Protein AF-A0A6A4K9B3-F1 (afdb_monomer_lite)

pLDDT: mean 70.45, std 16.16, range [36.94, 91.75]

Radius of gyration: 27.43 Å; chains: 1; bounding box: 63×23×65 Å

Foldseek 3Di:
DDPPVVVVVVVVVLVVLVVVLVVLVVVLCVLCVPDVCCVVDPVSVVVSVVSVVVSVVSVVVSVVVVVVVVVVVVVVVVVVVPPDDDPPCVVVVPDDDPDPVVVVVVVVVPPD

Secondary structure (DSSP, 8-state):
--SHHHHHHHHHHHHHHHHHHHHHHHHHHHHHHS-GGGGT-HHHHHHHHHHHHHHHHHHHHHHHHHHHHHHHHHHHHHHHH--S-PPPGGGG-SS-PPPTHHHHHHHHHT--

Structure (mmCIF, N/CA/C/O backbone):
data_AF-A0A6A4K9B3-F1
#
_entry.id   AF-A0A6A4K9B3-F1
#
loop_
_atom_site.group_PDB
_atom_site.id
_atom_site.type_symbol
_atom_site.label_atom_id
_atom_site.label_alt_id
_atom_site.label_comp_id
_atom_site.label_asym_id
_atom_site.label_entity_id
_atom_site.label_seq_id
_atom_site.pdbx_PDB_ins_code
_atom_site.Cartn_x
_atom_site.Cartn_y
_atom_site.Cartn_z
_atom_site.occupancy
_atom_site.B_iso_or_equiv
_atom_site.auth_seq_id
_atom_site.auth_comp_id
_atom_site.auth_asym_id
_atom_site.auth_atom_id
_atom_site.pdbx_PDB_model_num
ATOM 1 N N . MET A 1 1 ? -3.107 -3.406 33.168 1.00 44.88 1 MET A N 1
ATOM 2 C CA . MET A 1 1 ? -2.633 -4.247 32.037 1.00 44.88 1 MET A CA 1
ATOM 3 C C . MET A 1 1 ? -2.666 -3.431 30.741 1.00 44.88 1 MET A C 1
ATOM 5 O O . MET A 1 1 ? -3.661 -2.751 30.507 1.00 44.88 1 MET A O 1
ATOM 9 N N . PRO A 1 2 ? -1.590 -3.405 29.933 1.00 45.94 2 PRO A N 1
ATOM 10 C CA . PRO A 1 2 ? -1.287 -2.293 29.030 1.00 45.94 2 PRO A CA 1
ATOM 11 C C . PRO A 1 2 ? -2.058 -2.395 27.703 1.00 45.94 2 PRO A C 1
ATOM 13 O O . PRO A 1 2 ? -1.585 -2.982 26.735 1.00 45.94 2 PRO A O 1
ATOM 16 N N . ARG A 1 3 ? -3.258 -1.805 27.632 1.00 51.91 3 ARG A N 1
ATOM 17 C CA . ARG A 1 3 ? -4.003 -1.642 26.363 1.00 51.91 3 ARG A CA 1
ATOM 18 C C . ARG A 1 3 ? -3.529 -0.443 25.527 1.00 51.91 3 ARG A C 1
ATOM 20 O O . ARG A 1 3 ? -3.744 -0.429 24.321 1.00 51.91 3 ARG A O 1
ATOM 27 N N . ILE A 1 4 ? -2.851 0.526 26.144 1.00 53.94 4 ILE A N 1
ATOM 28 C CA . ILE A 1 4 ? -2.449 1.794 25.507 1.00 53.94 4 ILE A CA 1
ATOM 29 C C . ILE A 1 4 ? -1.286 1.589 24.514 1.00 53.94 4 ILE A C 1
ATOM 31 O O . ILE A 1 4 ? -1.300 2.143 23.418 1.00 53.94 4 ILE A O 1
ATOM 35 N N . SER A 1 5 ? -0.328 0.711 24.837 1.00 57.56 5 SER A N 1
ATOM 36 C CA . SER A 1 5 ? 0.874 0.471 24.015 1.00 57.56 5 SER A CA 1
ATOM 37 C C . SER A 1 5 ? 0.568 -0.118 22.626 1.00 57.56 5 SER A C 1
ATOM 39 O O . SER A 1 5 ? 1.167 0.288 21.631 1.00 57.56 5 SER A O 1
ATOM 41 N N . LYS A 1 6 ? -0.423 -1.016 22.520 1.00 62.28 6 LYS A N 1
ATOM 42 C CA . LYS A 1 6 ? -0.771 -1.662 21.240 1.00 62.28 6 LYS A CA 1
ATOM 43 C C . LYS A 1 6 ? -1.417 -0.704 20.237 1.00 62.28 6 LYS A C 1
ATOM 45 O O . LYS A 1 6 ? -1.239 -0.883 19.037 1.00 62.28 6 LYS A O 1
ATOM 50 N N . ARG A 1 7 ? -2.146 0.313 20.714 1.00 65.62 7 ARG A N 1
ATOM 51 C CA . ARG A 1 7 ? -2.859 1.275 19.856 1.00 65.62 7 ARG A CA 1
ATOM 52 C C . ARG A 1 7 ? -1.892 2.245 19.174 1.00 65.62 7 ARG A C 1
ATOM 54 O O . ARG A 1 7 ? -1.981 2.440 17.971 1.00 65.62 7 ARG A O 1
ATOM 61 N N . HIS A 1 8 ? -0.901 2.746 19.912 1.00 70.31 8 HIS A N 1
ATOM 62 C CA . HIS A 1 8 ? 0.147 3.591 19.334 1.00 70.31 8 HIS A CA 1
ATOM 63 C C . HIS A 1 8 ? 1.049 2.829 18.362 1.00 70.31 8 HIS A C 1
ATOM 65 O O . HIS A 1 8 ? 1.363 3.345 17.296 1.00 70.31 8 HIS A O 1
ATOM 71 N N . CYS A 1 9 ? 1.417 1.585 18.682 1.00 74.69 9 CYS A N 1
ATOM 72 C CA . CYS A 1 9 ? 2.198 0.750 17.767 1.00 74.69 9 CYS A CA 1
ATOM 73 C C . CYS A 1 9 ? 1.449 0.501 16.446 1.00 74.69 9 CYS A C 1
ATOM 75 O O . CYS A 1 9 ? 2.035 0.591 15.372 1.00 74.69 9 CYS A O 1
ATOM 77 N N . HIS A 1 10 ? 0.138 0.267 16.525 1.00 73.88 10 HIS A N 1
ATOM 78 C CA . HIS A 1 10 ? -0.735 0.100 15.368 1.00 73.88 10 HIS A CA 1
ATOM 79 C C . HIS A 1 10 ? -0.774 1.347 14.474 1.00 73.88 10 HIS A C 1
ATOM 81 O O . HIS A 1 10 ? -0.618 1.232 13.260 1.00 73.88 10 HIS A O 1
ATOM 87 N N . ASP A 1 11 ? -0.966 2.532 15.055 1.00 77.94 11 ASP A N 1
ATOM 88 C CA . ASP A 1 11 ? -1.046 3.774 14.281 1.00 77.94 11 ASP A CA 1
ATOM 89 C C . ASP A 1 11 ? 0.307 4.133 13.644 1.00 77.94 11 ASP A C 1
ATOM 91 O O . ASP A 1 11 ? 0.347 4.547 12.487 1.00 77.94 11 ASP A O 1
ATOM 95 N N . ILE A 1 12 ? 1.422 3.866 14.335 1.00 82.50 12 ILE A N 1
ATOM 96 C CA . ILE A 1 12 ? 2.774 4.002 13.771 1.00 82.50 12 ILE A CA 1
ATOM 97 C C . ILE A 1 12 ? 2.960 3.067 12.570 1.00 82.50 12 ILE A C 1
ATOM 99 O O . ILE A 1 12 ? 3.456 3.496 11.532 1.00 82.50 12 ILE A O 1
ATOM 103 N N . LEU A 1 13 ? 2.537 1.805 12.675 1.00 81.81 13 LEU A N 1
ATOM 104 C CA . LEU A 1 13 ? 2.675 0.822 11.595 1.00 81.81 13 LEU A CA 1
ATOM 105 C C . LEU A 1 13 ? 1.867 1.241 10.356 1.00 81.81 13 LEU A C 1
ATOM 107 O O . LEU A 1 13 ? 2.350 1.137 9.231 1.00 81.81 13 LEU A O 1
ATOM 111 N N . LEU A 1 14 ? 0.675 1.800 10.567 1.00 82.69 14 LEU A N 1
ATOM 112 C CA . LEU A 1 14 ? -0.186 2.330 9.509 1.00 82.69 14 LEU A CA 1
ATOM 113 C C . LEU A 1 14 ? 0.470 3.526 8.799 1.00 82.69 14 LEU A C 1
ATOM 115 O O . LEU A 1 14 ? 0.525 3.554 7.571 1.00 82.69 14 LEU A O 1
ATOM 119 N N . ILE A 1 15 ? 1.047 4.462 9.561 1.00 85.94 15 ILE A N 1
ATOM 120 C CA . ILE A 1 15 ? 1.817 5.591 9.016 1.00 85.94 15 ILE A CA 1
ATOM 121 C C . ILE A 1 15 ? 3.008 5.083 8.196 1.00 85.94 15 ILE A C 1
ATOM 123 O O . ILE A 1 15 ? 3.229 5.554 7.084 1.00 85.94 15 ILE A O 1
ATOM 127 N N . VAL A 1 16 ? 3.742 4.085 8.694 1.00 87.19 16 VAL A N 1
ATOM 128 C CA . VAL A 1 16 ? 4.883 3.491 7.979 1.00 87.19 16 VAL A CA 1
ATOM 129 C C . VAL A 1 16 ? 4.448 2.868 6.649 1.00 87.19 16 VAL A C 1
ATOM 131 O O . VAL A 1 16 ? 5.121 3.066 5.639 1.00 87.19 16 VAL A O 1
ATOM 134 N N . VAL A 1 17 ? 3.321 2.151 6.600 1.00 86.44 17 VAL A N 1
ATOM 135 C CA . VAL A 1 17 ? 2.795 1.582 5.344 1.00 86.44 17 VAL A CA 1
ATOM 136 C C . VAL A 1 17 ? 2.421 2.686 4.353 1.00 86.44 17 VAL A C 1
ATOM 138 O O . VAL A 1 17 ? 2.793 2.607 3.184 1.00 86.44 17 VAL A O 1
ATOM 141 N N . VAL A 1 18 ? 1.756 3.750 4.811 1.00 87.81 18 VAL A N 1
ATOM 142 C CA . VAL A 1 18 ? 1.391 4.895 3.960 1.00 87.81 18 VAL A CA 1
ATOM 143 C C . VAL A 1 18 ? 2.634 5.597 3.406 1.00 87.81 18 VAL A C 1
ATOM 145 O O . VAL A 1 18 ? 2.700 5.882 2.211 1.00 87.81 18 VAL A O 1
ATOM 148 N N . VAL A 1 19 ? 3.652 5.820 4.241 1.00 91.00 19 VAL A N 1
ATOM 149 C CA . VAL A 1 19 ? 4.927 6.410 3.808 1.00 91.00 19 VAL A CA 1
ATOM 150 C C . VAL A 1 19 ? 5.622 5.517 2.777 1.00 91.00 19 VAL A C 1
ATOM 152 O O . VAL A 1 19 ? 6.098 6.028 1.766 1.00 91.00 19 VAL A O 1
ATOM 155 N N . ASN A 1 20 ? 5.630 4.193 2.963 1.00 88.62 20 ASN A N 1
ATOM 156 C CA . ASN A 1 20 ? 6.200 3.262 1.983 1.00 88.62 20 ASN A CA 1
ATOM 157 C C . ASN A 1 20 ? 5.477 3.316 0.629 1.00 88.62 20 ASN A C 1
ATOM 159 O O . ASN A 1 20 ? 6.132 3.293 -0.412 1.00 88.62 20 ASN A O 1
ATOM 163 N N . ILE A 1 21 ? 4.146 3.437 0.630 1.00 90.44 21 ILE A N 1
ATOM 164 C CA . ILE A 1 21 ? 3.361 3.602 -0.602 1.00 90.44 21 ILE A CA 1
ATOM 165 C C . ILE A 1 21 ? 3.746 4.909 -1.308 1.00 90.44 21 ILE A C 1
ATOM 167 O O . ILE A 1 21 ? 3.995 4.903 -2.513 1.00 90.44 21 ILE A O 1
ATOM 171 N N . LEU A 1 22 ? 3.861 6.018 -0.570 1.00 90.94 22 LEU A N 1
ATOM 172 C CA . LEU A 1 22 ? 4.272 7.311 -1.131 1.00 90.94 22 LEU A CA 1
ATOM 173 C C . LEU A 1 22 ? 5.681 7.257 -1.732 1.00 90.94 22 LEU A C 1
ATOM 175 O O . LEU A 1 22 ? 5.885 7.713 -2.856 1.00 90.94 22 LEU A O 1
ATOM 179 N N . VAL A 1 23 ? 6.644 6.662 -1.024 1.00 91.69 23 VAL A N 1
ATOM 180 C CA . VAL A 1 23 ? 8.013 6.484 -1.530 1.00 91.69 23 VAL A CA 1
ATOM 181 C C . VAL A 1 23 ? 8.015 5.620 -2.791 1.00 91.69 23 VAL A C 1
ATOM 183 O O . VAL A 1 23 ? 8.646 5.988 -3.780 1.00 91.69 23 VAL A O 1
ATOM 186 N N . GLY A 1 24 ? 7.264 4.515 -2.800 1.00 88.69 24 GLY A N 1
ATOM 187 C CA . GLY A 1 24 ? 7.131 3.657 -3.974 1.00 88.69 24 GLY A CA 1
ATOM 188 C C . GLY A 1 24 ? 6.533 4.392 -5.178 1.00 88.69 24 GLY A C 1
ATOM 189 O O . GLY A 1 24 ? 7.043 4.246 -6.286 1.00 88.69 24 GLY A O 1
ATOM 190 N N . LEU A 1 25 ? 5.527 5.248 -4.975 1.00 88.12 25 LEU A N 1
ATOM 191 C CA . LEU A 1 25 ? 4.953 6.084 -6.038 1.00 88.12 25 LEU A CA 1
ATOM 192 C C . LEU A 1 25 ? 5.958 7.102 -6.587 1.00 88.12 25 LEU A C 1
ATOM 194 O O . LEU A 1 25 ? 6.069 7.255 -7.802 1.00 88.12 25 LEU A O 1
ATOM 198 N N . VAL A 1 26 ? 6.729 7.763 -5.719 1.00 89.44 26 VAL A N 1
ATOM 199 C CA . VAL A 1 26 ? 7.786 8.695 -6.145 1.00 89.44 26 VAL A CA 1
ATOM 200 C C . VAL A 1 26 ? 8.874 7.961 -6.929 1.00 89.44 26 VAL A C 1
ATOM 202 O O . VAL A 1 26 ? 9.328 8.455 -7.962 1.00 89.44 26 VAL A O 1
ATOM 205 N N . CYS A 1 27 ? 9.279 6.770 -6.480 1.00 86.62 27 CYS A N 1
ATOM 206 C CA . CYS A 1 27 ? 10.214 5.921 -7.211 1.00 86.62 27 CYS A CA 1
ATOM 207 C C . CYS A 1 27 ? 9.657 5.528 -8.582 1.00 86.62 27 CYS A C 1
ATOM 209 O O . CYS A 1 27 ? 10.364 5.674 -9.576 1.00 86.62 27 CYS A O 1
ATOM 211 N N . LEU A 1 28 ? 8.400 5.084 -8.658 1.00 86.38 28 LEU A N 1
ATOM 212 C CA . LEU A 1 28 ? 7.742 4.731 -9.916 1.00 86.38 28 LEU A CA 1
ATOM 213 C C . LEU A 1 28 ? 7.719 5.926 -10.880 1.00 86.38 28 LEU A C 1
ATOM 215 O O . LEU A 1 28 ? 8.139 5.802 -12.028 1.00 86.38 28 LEU A O 1
ATOM 219 N N . TYR A 1 29 ? 7.325 7.103 -10.386 1.00 85.25 29 TYR A N 1
ATOM 220 C CA . TYR A 1 29 ? 7.322 8.345 -11.155 1.00 85.25 29 TYR A CA 1
ATOM 221 C C . TYR A 1 29 ? 8.721 8.709 -11.663 1.00 85.25 29 TYR A C 1
ATOM 223 O O . TYR A 1 29 ? 8.887 9.051 -12.828 1.00 85.25 29 TYR A O 1
ATOM 231 N N . LYS A 1 30 ? 9.754 8.574 -10.825 1.00 84.44 30 LYS A N 1
ATOM 232 C CA . LYS A 1 30 ? 11.154 8.780 -11.229 1.00 84.44 30 LYS A CA 1
ATOM 233 C C . LYS A 1 30 ? 11.622 7.771 -12.276 1.00 84.44 30 LYS A C 1
ATOM 235 O O . LYS A 1 30 ? 12.404 8.151 -13.136 1.00 84.44 30 LYS A O 1
ATOM 240 N N . TYR A 1 31 ? 11.185 6.515 -12.203 1.00 79.31 31 TYR A N 1
ATOM 241 C CA . TYR A 1 31 ? 11.561 5.481 -13.170 1.00 79.31 31 TYR A CA 1
ATOM 242 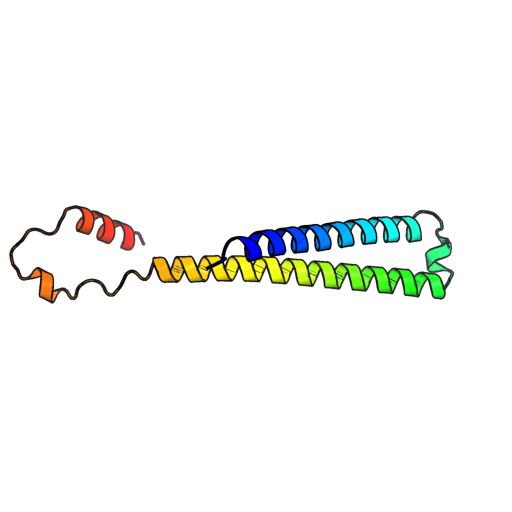C C . TYR A 1 31 ? 10.847 5.633 -14.518 1.00 79.31 31 TYR A C 1
ATOM 244 O O . TYR A 1 31 ? 11.423 5.252 -15.534 1.00 79.31 31 TYR A O 1
ATOM 252 N N . MET A 1 32 ? 9.623 6.169 -14.528 1.00 78.88 32 MET A N 1
ATOM 253 C CA . MET A 1 32 ? 8.820 6.347 -15.743 1.00 78.88 32 MET A CA 1
ATOM 254 C C . MET A 1 32 ? 8.978 7.736 -16.381 1.00 78.88 32 MET A C 1
ATOM 256 O O . MET A 1 32 ? 8.890 7.848 -17.595 1.00 78.88 32 MET A O 1
ATOM 260 N N . GLY A 1 33 ? 9.196 8.788 -15.585 1.00 68.88 33 GLY A N 1
ATOM 261 C CA . GLY A 1 33 ? 9.111 10.184 -16.031 1.00 68.88 33 GLY A CA 1
ATOM 262 C C . GLY A 1 33 ? 10.410 10.815 -16.539 1.00 68.88 33 GLY A C 1
ATOM 263 O O . GLY A 1 33 ? 10.362 11.907 -17.092 1.00 68.88 33 GLY A O 1
ATOM 264 N N . THR A 1 34 ? 11.571 10.184 -16.347 1.00 65.94 34 THR A N 1
ATOM 265 C CA . THR A 1 34 ? 12.864 10.739 -16.801 1.00 65.94 34 THR A CA 1
ATOM 266 C C . THR A 1 34 ? 13.377 10.145 -18.111 1.00 65.94 34 THR A C 1
ATOM 268 O O . THR A 1 34 ? 14.277 10.722 -18.710 1.00 65.94 34 THR A O 1
ATOM 271 N N . ASP A 1 35 ? 12.827 9.019 -18.567 1.00 63.62 35 ASP A N 1
ATOM 272 C CA . ASP A 1 35 ? 13.267 8.335 -19.785 1.00 63.62 35 ASP A CA 1
ATOM 273 C C . ASP A 1 35 ? 12.129 7.452 -20.324 1.00 63.62 35 ASP A C 1
ATOM 275 O O . ASP A 1 35 ? 11.846 6.399 -19.751 1.00 63.62 35 ASP A O 1
ATOM 279 N N . ASP A 1 36 ? 11.548 7.784 -21.483 1.00 68.12 36 ASP A N 1
ATOM 280 C CA . ASP A 1 36 ? 10.583 6.915 -22.199 1.00 68.12 36 ASP A CA 1
ATOM 281 C C . ASP A 1 36 ? 11.176 5.539 -22.579 1.00 68.12 36 ASP A C 1
ATOM 283 O O . ASP A 1 36 ? 10.472 4.576 -22.900 1.00 68.12 36 ASP A O 1
ATOM 287 N N . LYS A 1 37 ? 12.502 5.407 -22.452 1.00 69.81 37 LYS A N 1
ATOM 288 C CA . LYS A 1 37 ? 13.275 4.168 -22.598 1.00 69.81 37 LYS A CA 1
ATOM 289 C C . LYS A 1 37 ? 13.023 3.151 -21.484 1.00 69.81 37 LYS A C 1
ATOM 291 O O . LYS A 1 37 ? 13.503 2.022 -21.595 1.00 69.81 37 LYS A O 1
ATOM 296 N N . TRP A 1 38 ? 12.268 3.484 -20.432 1.00 72.69 38 TRP A N 1
ATOM 297 C CA . TRP A 1 38 ? 11.890 2.508 -19.399 1.00 72.69 38 TRP A CA 1
ATOM 298 C C . TRP A 1 38 ? 11.131 1.310 -19.989 1.00 72.69 38 TRP A C 1
ATOM 300 O O . TRP A 1 38 ? 11.264 0.188 -19.498 1.00 72.69 38 TRP A O 1
ATOM 310 N N . THR A 1 39 ? 10.408 1.530 -21.093 1.00 76.50 39 THR A N 1
ATOM 311 C CA . THR A 1 39 ? 9.793 0.465 -21.887 1.00 76.50 39 THR A CA 1
ATOM 312 C C . THR A 1 39 ? 10.748 -0.183 -22.889 1.00 76.50 39 THR A C 1
ATOM 314 O O . THR A 1 39 ? 10.418 -1.234 -23.405 1.00 76.50 39 THR A O 1
ATOM 317 N N . ALA A 1 40 ? 11.919 0.349 -23.205 1.00 79.25 40 ALA A N 1
ATOM 318 C CA . ALA A 1 40 ? 12.819 -0.299 -24.164 1.00 79.25 40 ALA A CA 1
ATOM 319 C C . ALA A 1 40 ? 13.687 -1.379 -23.493 1.00 79.25 40 ALA A C 1
ATOM 321 O O . ALA A 1 40 ? 13.976 -2.415 -24.087 1.00 79.25 40 ALA A O 1
ATOM 322 N N . GLU A 1 41 ? 14.069 -1.165 -22.231 1.00 81.88 41 GLU A N 1
ATOM 323 C CA . GLU A 1 41 ? 14.947 -2.075 -21.494 1.00 81.88 41 GLU A CA 1
ATOM 324 C C . GLU A 1 41 ? 14.155 -3.122 -20.685 1.00 81.88 41 GLU A C 1
ATOM 326 O O . GLU A 1 41 ? 13.456 -2.763 -19.730 1.00 81.88 41 GLU A O 1
ATOM 331 N N . PRO A 1 42 ? 14.312 -4.434 -20.958 1.00 82.00 42 PRO A N 1
ATOM 332 C CA . PRO A 1 42 ? 13.583 -5.482 -20.236 1.00 82.00 42 PRO A CA 1
ATOM 333 C C . PRO A 1 42 ? 13.880 -5.479 -18.727 1.00 82.00 42 PRO A C 1
ATOM 335 O O . PRO A 1 42 ? 12.971 -5.650 -17.919 1.00 82.00 42 PRO A O 1
ATOM 338 N N . LYS A 1 43 ? 15.124 -5.169 -18.330 1.00 81.62 43 LYS A N 1
ATOM 339 C CA . LYS A 1 43 ? 15.525 -5.058 -16.916 1.00 81.62 43 LYS A CA 1
ATOM 340 C C . LYS A 1 43 ? 14.834 -3.908 -16.175 1.00 81.62 43 LYS A C 1
ATOM 342 O O . LYS A 1 43 ? 14.634 -3.999 -14.966 1.00 81.62 43 LYS A O 1
ATOM 347 N N . ARG A 1 44 ? 14.498 -2.805 -16.857 1.00 80.06 44 ARG A N 1
ATOM 348 C CA . ARG A 1 44 ? 13.754 -1.691 -16.243 1.00 80.06 44 ARG A CA 1
ATOM 349 C C . ARG A 1 44 ? 12.269 -2.016 -16.147 1.00 80.06 44 ARG A C 1
ATOM 351 O O . ARG A 1 44 ? 11.685 -1.768 -15.097 1.00 80.06 44 ARG A O 1
ATOM 358 N N . ARG A 1 45 ? 11.689 -2.637 -17.182 1.00 83.25 45 ARG A N 1
ATOM 359 C CA . ARG A 1 45 ? 10.294 -3.111 -17.162 1.00 83.25 45 ARG A CA 1
ATOM 36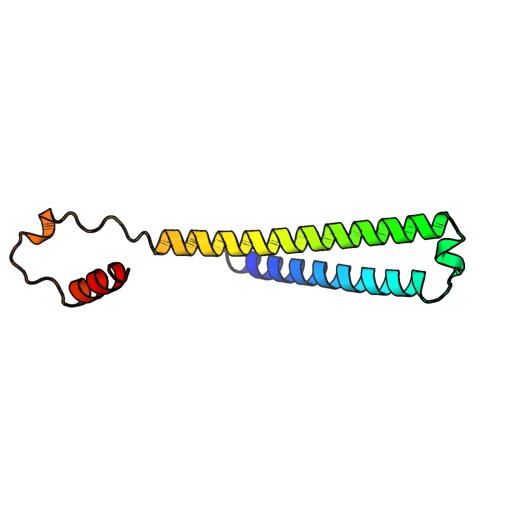0 C C . ARG A 1 45 ? 10.018 -4.033 -15.981 1.00 83.25 45 ARG A C 1
ATOM 362 O O . ARG A 1 45 ? 9.042 -3.824 -15.273 1.00 83.25 45 ARG A O 1
ATOM 369 N N . GLU A 1 46 ? 10.892 -5.008 -15.742 1.00 86.81 46 GLU A N 1
ATOM 370 C CA . GLU A 1 46 ? 10.752 -5.943 -14.622 1.00 86.81 46 GLU A CA 1
ATOM 371 C C . GLU A 1 46 ? 10.756 -5.219 -13.269 1.00 86.81 46 GLU A C 1
ATOM 373 O O . GLU A 1 46 ? 9.903 -5.478 -12.425 1.00 86.81 46 GLU A O 1
ATOM 378 N N . LYS A 1 47 ? 11.650 -4.238 -13.084 1.00 85.25 47 LYS A N 1
ATOM 379 C CA . LYS A 1 47 ? 11.703 -3.423 -11.860 1.00 85.25 47 LYS A CA 1
ATOM 380 C C . LYS A 1 47 ? 10.443 -2.587 -11.660 1.00 85.25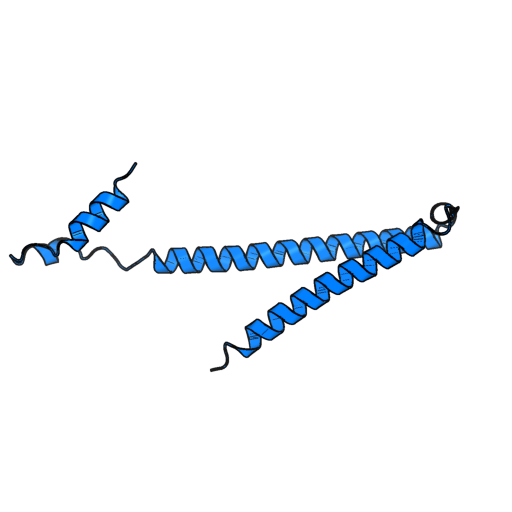 47 LYS A C 1
ATOM 382 O O . LYS A 1 47 ? 9.931 -2.541 -10.547 1.00 85.25 47 LYS A O 1
ATOM 387 N N . VAL A 1 48 ? 9.943 -1.942 -12.715 1.00 86.94 48 VAL A N 1
ATOM 388 C CA . VAL A 1 48 ? 8.702 -1.149 -12.663 1.00 86.94 48 VAL A CA 1
ATOM 389 C C . VAL A 1 48 ? 7.508 -2.049 -12.348 1.00 86.94 48 VAL A C 1
ATOM 391 O O . VAL A 1 48 ? 6.694 -1.702 -11.497 1.00 86.94 48 VAL A O 1
ATOM 394 N N . LEU A 1 49 ? 7.436 -3.230 -12.969 1.00 88.19 49 LEU A N 1
ATOM 395 C CA . LEU A 1 49 ? 6.386 -4.212 -12.714 1.00 88.19 49 LEU A CA 1
ATOM 396 C C . LEU A 1 49 ? 6.437 -4.725 -11.269 1.00 88.19 49 LEU A C 1
ATOM 398 O O . LEU A 1 49 ? 5.412 -4.749 -10.595 1.00 88.19 49 LEU A O 1
ATOM 402 N N . ALA A 1 50 ? 7.624 -5.069 -10.764 1.00 87.75 50 ALA A N 1
ATOM 403 C CA . ALA A 1 50 ? 7.811 -5.487 -9.378 1.00 87.75 50 ALA A CA 1
ATOM 404 C C . ALA A 1 50 ? 7.385 -4.387 -8.392 1.00 87.75 50 ALA A C 1
ATOM 406 O O . ALA A 1 50 ? 6.697 -4.670 -7.411 1.00 87.75 50 ALA A O 1
ATOM 407 N N . LEU A 1 51 ? 7.730 -3.125 -8.678 1.00 88.38 51 LEU A N 1
ATOM 408 C CA . LEU A 1 51 ? 7.308 -1.980 -7.871 1.00 88.38 51 LEU A CA 1
ATOM 409 C C . LEU A 1 51 ? 5.784 -1.799 -7.887 1.00 88.38 51 LEU A C 1
ATOM 411 O O . LEU A 1 51 ? 5.182 -1.559 -6.843 1.00 88.38 51 LEU A O 1
ATOM 415 N N . ALA A 1 52 ? 5.155 -1.937 -9.056 1.00 88.19 52 ALA A N 1
ATOM 416 C CA . ALA A 1 52 ? 3.709 -1.823 -9.209 1.00 88.19 52 ALA A CA 1
ATOM 417 C C . ALA A 1 52 ? 2.965 -2.933 -8.449 1.00 88.19 52 ALA A C 1
ATOM 419 O O . ALA A 1 52 ? 2.004 -2.651 -7.734 1.00 88.19 52 ALA A O 1
ATOM 420 N N . VAL A 1 53 ? 3.440 -4.180 -8.539 1.00 91.75 53 VAL A N 1
ATOM 421 C CA . VAL A 1 53 ? 2.887 -5.312 -7.779 1.00 91.75 53 VAL A CA 1
ATOM 422 C C . VAL A 1 53 ? 3.052 -5.088 -6.277 1.00 91.75 53 VAL A C 1
ATOM 424 O O . VAL A 1 53 ? 2.105 -5.289 -5.519 1.00 91.75 53 VAL A O 1
ATOM 427 N N . PHE A 1 54 ? 4.221 -4.620 -5.836 1.00 89.69 54 PHE A N 1
ATOM 428 C CA . PHE A 1 54 ? 4.458 -4.302 -4.430 1.00 89.69 54 PHE A CA 1
ATOM 429 C C . PHE A 1 54 ? 3.504 -3.214 -3.914 1.00 89.69 54 PHE A C 1
ATOM 431 O O . PHE A 1 54 ? 2.921 -3.364 -2.837 1.00 89.69 54 PHE A O 1
ATOM 438 N N . LEU A 1 55 ? 3.299 -2.144 -4.690 1.00 90.44 55 LEU A N 1
ATOM 439 C CA . LEU A 1 55 ? 2.354 -1.076 -4.355 1.00 90.44 55 LEU A CA 1
ATOM 440 C C . LEU A 1 55 ? 0.919 -1.599 -4.264 1.00 90.44 55 LEU A C 1
ATOM 442 O O . LEU A 1 55 ? 0.221 -1.272 -3.308 1.00 90.44 55 LEU A O 1
ATOM 446 N N . PHE A 1 56 ? 0.506 -2.445 -5.209 1.00 90.88 56 PHE A N 1
ATOM 447 C CA . PHE A 1 56 ? -0.822 -3.053 -5.218 1.00 90.88 56 PHE A CA 1
ATOM 448 C C . PHE A 1 56 ? -1.060 -3.963 -4.005 1.00 90.88 56 PHE A C 1
ATOM 450 O O . PHE A 1 56 ? -2.080 -3.863 -3.329 1.00 90.88 56 PHE A O 1
ATOM 457 N N . LEU A 1 57 ? -0.101 -4.827 -3.668 1.00 91.19 57 LEU A N 1
ATOM 458 C CA . LEU A 1 57 ? -0.219 -5.681 -2.484 1.00 91.19 57 LEU A CA 1
ATOM 459 C C . LEU A 1 57 ? -0.240 -4.855 -1.191 1.00 91.19 57 LEU A C 1
ATOM 461 O O . LEU A 1 57 ? -1.010 -5.161 -0.280 1.00 91.19 57 LEU A O 1
ATOM 465 N N . SER A 1 58 ? 0.558 -3.786 -1.123 1.00 88.56 58 SER A N 1
ATOM 466 C CA . SER A 1 58 ? 0.587 -2.874 0.026 1.00 88.56 58 SER A CA 1
ATOM 467 C C . SER A 1 58 ? -0.750 -2.156 0.222 1.00 88.56 58 SER A C 1
ATOM 469 O O . SER A 1 58 ? -1.232 -2.055 1.351 1.00 88.56 58 SER A O 1
ATOM 471 N N . THR A 1 59 ? -1.388 -1.695 -0.858 1.00 89.69 59 THR A N 1
ATOM 472 C CA . THR A 1 59 ? -2.713 -1.063 -0.784 1.00 89.69 59 THR A CA 1
ATOM 473 C C . THR A 1 59 ? -3.804 -2.070 -0.436 1.00 89.69 59 THR A C 1
ATOM 475 O O . THR A 1 59 ? -4.620 -1.780 0.437 1.00 89.69 59 THR A O 1
ATOM 478 N N . CYS A 1 60 ? -3.794 -3.275 -1.015 1.00 88.19 60 CYS A N 1
ATOM 479 C CA . CYS A 1 60 ? -4.724 -4.342 -0.630 1.00 88.19 60 CYS A CA 1
ATOM 480 C C . CYS A 1 60 ? -4.600 -4.705 0.856 1.00 88.19 60 CYS A C 1
ATOM 482 O O . CYS A 1 60 ? -5.615 -4.826 1.544 1.00 88.19 60 CYS A O 1
ATOM 484 N N . ALA A 1 61 ? -3.374 -4.832 1.371 1.00 86.12 61 ALA A N 1
ATOM 485 C CA . ALA A 1 61 ? -3.126 -5.102 2.784 1.00 86.12 61 ALA A CA 1
ATOM 486 C C . ALA A 1 61 ? -3.659 -3.974 3.681 1.00 86.12 61 ALA A C 1
ATOM 488 O O . ALA A 1 61 ? -4.297 -4.247 4.699 1.00 86.12 61 ALA A O 1
ATOM 489 N N . LEU A 1 62 ? -3.456 -2.714 3.283 1.00 86.62 62 LEU A N 1
ATOM 490 C CA . LEU A 1 62 ? -3.980 -1.551 3.996 1.00 86.62 62 LEU A CA 1
ATOM 491 C C . LEU A 1 62 ? -5.517 -1.533 4.009 1.00 86.62 62 LEU A C 1
ATOM 493 O O . LEU A 1 62 ? -6.120 -1.352 5.067 1.00 86.62 62 LEU A O 1
ATOM 497 N N . CYS A 1 63 ? -6.157 -1.767 2.862 1.00 86.50 63 CYS A N 1
ATOM 498 C CA . CYS A 1 63 ? -7.614 -1.840 2.752 1.00 86.50 63 CYS A CA 1
ATOM 499 C C . CYS A 1 63 ? -8.189 -2.961 3.621 1.00 86.50 63 CYS A C 1
ATOM 501 O O . CYS A 1 63 ? -9.100 -2.717 4.412 1.00 86.50 63 CYS A O 1
ATOM 503 N N . TRP A 1 64 ? -7.617 -4.166 3.539 1.00 86.81 64 TRP A N 1
ATOM 504 C CA . TRP A 1 64 ? -8.015 -5.297 4.378 1.00 86.81 64 TRP A CA 1
ATOM 505 C C . TRP A 1 64 ? -7.917 -4.958 5.867 1.00 86.81 64 TRP A C 1
ATOM 507 O O . TRP A 1 64 ? -8.800 -5.280 6.663 1.00 86.81 64 TRP A O 1
ATOM 517 N N . PHE A 1 65 ? -6.840 -4.278 6.252 1.00 82.31 65 PHE A N 1
ATOM 518 C CA . PHE A 1 65 ? -6.601 -3.882 7.629 1.00 82.31 65 PHE A CA 1
ATOM 519 C C . PHE A 1 65 ? -7.638 -2.876 8.145 1.00 82.31 65 PHE A C 1
ATOM 521 O O . PHE A 1 65 ? -8.153 -3.040 9.254 1.00 82.31 65 PHE A O 1
ATOM 528 N N . ILE A 1 66 ? -7.993 -1.877 7.332 1.00 83.00 66 ILE A N 1
ATOM 529 C CA . ILE A 1 66 ? -9.040 -0.901 7.659 1.00 83.00 66 ILE A CA 1
ATOM 530 C C . ILE A 1 66 ? -10.399 -1.599 7.782 1.00 83.00 66 ILE A C 1
ATOM 532 O O . ILE A 1 66 ? -11.063 -1.433 8.806 1.00 83.00 66 ILE A O 1
ATOM 536 N N . MET A 1 67 ? -10.770 -2.438 6.808 1.00 81.75 67 MET A N 1
ATOM 537 C CA . MET A 1 67 ? -12.034 -3.186 6.836 1.00 81.75 67 MET A CA 1
ATOM 538 C C . MET A 1 67 ? -12.148 -4.060 8.088 1.00 81.75 67 MET A C 1
ATOM 540 O O . MET A 1 67 ? -13.185 -4.080 8.747 1.00 81.75 67 MET A O 1
ATOM 544 N N . ARG A 1 68 ? -11.062 -4.735 8.484 1.00 79.88 68 ARG A N 1
ATOM 545 C CA . ARG A 1 68 ? -11.047 -5.571 9.691 1.00 79.88 68 ARG A CA 1
ATOM 546 C C . ARG A 1 68 ? -11.226 -4.752 10.972 1.00 79.88 68 ARG A C 1
ATOM 548 O O . ARG A 1 68 ? -11.908 -5.203 11.892 1.00 79.88 68 ARG A O 1
ATOM 555 N N . LYS A 1 69 ? -10.629 -3.558 11.047 1.00 72.56 69 LYS A N 1
ATOM 556 C CA . LYS A 1 69 ? -10.796 -2.639 12.186 1.00 72.56 69 LYS A CA 1
ATOM 557 C C . LYS A 1 69 ? -12.236 -2.139 12.282 1.00 72.56 69 LYS A C 1
ATOM 559 O O . LYS A 1 69 ? -12.778 -2.045 13.382 1.00 72.56 69 LYS A O 1
ATOM 564 N N . GLU A 1 70 ? -12.854 -1.851 11.142 1.00 73.12 70 GLU A N 1
ATOM 565 C CA . GLU A 1 70 ? -14.255 -1.455 11.081 1.00 73.12 70 GLU A CA 1
ATOM 566 C C . GLU A 1 70 ? -15.164 -2.600 11.535 1.00 73.12 70 GLU A C 1
ATOM 568 O O . GLU A 1 70 ? -15.974 -2.416 12.438 1.00 73.12 70 GLU A O 1
ATOM 573 N N . GLN A 1 71 ? -14.955 -3.814 11.019 1.00 72.94 71 GLN A N 1
ATOM 574 C CA . GLN A 1 71 ? -15.723 -4.997 11.408 1.00 72.94 71 GLN A CA 1
ATOM 575 C C . GLN A 1 71 ? -15.641 -5.280 12.918 1.00 72.94 71 GLN A C 1
ATOM 577 O O . GLN A 1 71 ? -16.659 -5.563 13.544 1.00 72.94 71 GLN A O 1
ATOM 582 N N . GLN A 1 72 ? -14.464 -5.127 13.536 1.00 71.56 72 GLN A N 1
ATOM 583 C CA . GLN A 1 72 ? -14.316 -5.251 14.993 1.00 71.56 72 GLN A CA 1
ATOM 584 C C . GLN A 1 72 ? -15.107 -4.189 15.768 1.00 71.56 72 GLN A C 1
ATOM 586 O O . GLN A 1 72 ? -15.653 -4.485 16.832 1.00 71.56 72 GLN A O 1
ATOM 591 N N . LYS A 1 73 ? -15.178 -2.957 15.250 1.00 71.06 73 LYS A N 1
ATOM 592 C CA . LYS A 1 73 ? -15.989 -1.888 15.842 1.00 71.06 73 LYS A CA 1
ATOM 593 C C . LYS A 1 73 ? -17.479 -2.228 15.744 1.00 71.06 73 LYS A C 1
ATOM 595 O O . LYS A 1 73 ? -18.160 -2.195 16.764 1.00 71.06 73 LYS A O 1
ATOM 600 N N . TRP A 1 74 ? -17.945 -2.651 14.569 1.00 66.81 74 TRP A N 1
ATOM 601 C CA . TRP A 1 74 ? -19.330 -3.078 14.340 1.00 66.81 74 TRP A CA 1
ATOM 602 C C . TRP A 1 74 ? -19.731 -4.276 15.214 1.00 66.81 74 TRP A C 1
ATOM 604 O O . TRP A 1 74 ? -20.822 -4.290 15.777 1.00 66.81 74 TRP A O 1
ATOM 614 N N . GLU A 1 75 ? -18.863 -5.277 15.376 1.00 67.44 75 GLU A N 1
ATOM 615 C CA . GLU A 1 75 ? -19.123 -6.419 16.264 1.00 67.44 75 GLU A CA 1
ATOM 616 C C . GLU A 1 75 ? -19.175 -6.010 17.740 1.00 67.44 75 GLU A C 1
ATOM 618 O O . GLU A 1 75 ? -20.016 -6.513 18.486 1.00 67.44 75 GLU A O 1
ATOM 623 N N . SER A 1 76 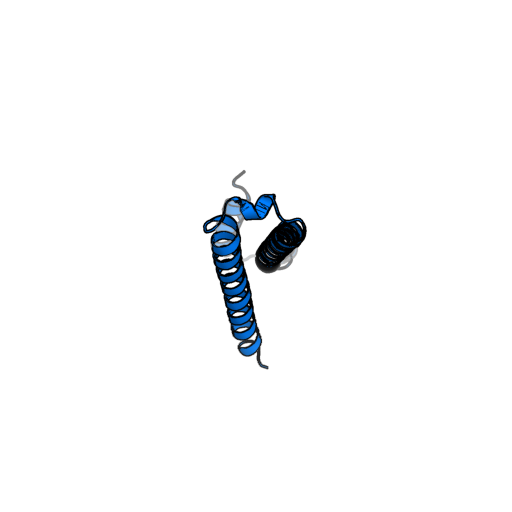? -18.305 -5.091 18.168 1.00 63.56 76 SER A N 1
ATOM 624 C CA . SER A 1 76 ? -18.334 -4.550 19.529 1.00 63.56 76 SER A CA 1
ATOM 625 C C . SER A 1 76 ? -19.617 -3.761 19.790 1.00 63.56 76 SER A C 1
ATOM 627 O O . SER A 1 76 ? -20.230 -3.940 20.837 1.00 63.56 76 SER A O 1
ATOM 629 N N . GLU A 1 77 ? -20.041 -2.919 18.846 1.00 62.81 77 GLU A N 1
ATOM 630 C CA . GLU A 1 77 ? -21.285 -2.148 18.949 1.00 62.81 77 GLU A CA 1
ATOM 631 C C . GLU A 1 77 ? -22.513 -3.067 18.943 1.00 62.81 77 GLU A C 1
ATOM 633 O O . GLU A 1 77 ? -23.394 -2.901 19.782 1.00 62.81 77 GLU A O 1
ATOM 638 N N . ARG A 1 78 ? -22.537 -4.114 18.103 1.00 59.91 78 ARG A N 1
ATOM 639 C CA . ARG A 1 78 ? -23.592 -5.143 18.147 1.00 59.91 78 ARG A CA 1
ATOM 640 C C . ARG A 1 78 ? -23.641 -5.869 19.487 1.00 59.91 78 ARG A C 1
ATOM 642 O O . ARG A 1 78 ? -24.730 -6.079 20.002 1.00 59.91 78 ARG A O 1
ATOM 649 N N . ARG A 1 79 ? -22.498 -6.233 20.080 1.00 58.78 79 ARG A N 1
ATOM 650 C CA . ARG A 1 79 ? -22.475 -6.860 21.416 1.00 58.78 79 ARG A CA 1
ATOM 651 C C . ARG A 1 79 ? -22.967 -5.921 22.515 1.00 58.78 79 ARG A C 1
ATOM 653 O O . ARG A 1 79 ? -23.576 -6.402 23.457 1.00 58.78 79 ARG A O 1
ATOM 660 N N . CYS A 1 80 ? -22.733 -4.615 22.395 1.00 56.03 80 CYS A N 1
ATOM 661 C CA . CYS A 1 80 ? -23.272 -3.623 23.329 1.00 56.03 80 CYS A CA 1
ATOM 662 C C . CYS A 1 80 ? -24.769 -3.346 23.120 1.00 56.03 80 CYS A C 1
ATOM 664 O O . CYS A 1 80 ? -25.436 -2.968 24.073 1.00 56.03 80 CYS A O 1
ATOM 666 N N . LEU A 1 81 ? -25.295 -3.529 21.904 1.00 55.66 81 LEU A N 1
ATOM 667 C CA . LEU A 1 81 ? -26.732 -3.445 21.610 1.00 55.66 81 LEU A CA 1
ATOM 668 C C . LEU A 1 81 ? -27.497 -4.708 22.027 1.00 55.66 81 LEU A C 1
ATOM 670 O O . LEU A 1 81 ? -28.698 -4.639 22.270 1.00 55.66 81 LEU A O 1
ATOM 674 N N . ILE A 1 82 ? -26.808 -5.843 22.172 1.00 53.75 82 ILE A N 1
ATOM 675 C CA . ILE A 1 82 ? -27.316 -7.016 22.893 1.00 53.75 82 ILE A CA 1
ATOM 676 C C . ILE A 1 82 ? -27.150 -6.730 24.393 1.00 53.75 82 ILE A C 1
ATOM 678 O O . ILE A 1 82 ? -26.365 -7.364 25.090 1.00 53.75 82 ILE A O 1
ATOM 682 N N . ILE A 1 83 ? -27.858 -5.716 24.892 1.00 52.09 83 ILE A N 1
ATOM 683 C CA . ILE A 1 83 ? -28.186 -5.685 26.313 1.00 52.09 83 ILE A CA 1
ATOM 684 C C . ILE A 1 83 ? -29.097 -6.882 26.540 1.00 52.09 83 ILE A C 1
ATOM 686 O O . ILE A 1 83 ? -30.086 -7.075 25.829 1.00 52.09 83 ILE A O 1
ATOM 690 N N . ASP A 1 84 ? -28.636 -7.706 27.475 1.00 50.19 84 ASP A N 1
ATOM 691 C CA . ASP A 1 84 ? -29.222 -8.926 27.985 1.00 50.19 84 ASP A CA 1
ATOM 692 C C . ASP A 1 84 ? -30.737 -8.955 27.860 1.00 50.19 84 ASP A C 1
ATOM 694 O O . ASP A 1 84 ? -31.417 -8.028 28.296 1.00 50.19 84 ASP A O 1
ATOM 698 N N . ARG A 1 85 ? -31.217 -10.054 27.261 1.00 47.47 85 ARG A N 1
ATOM 699 C CA . ARG A 1 85 ? -32.522 -10.683 27.484 1.00 47.47 85 ARG A CA 1
ATOM 700 C C . ARG A 1 85 ? -33.524 -9.709 28.120 1.00 47.47 85 ARG A C 1
ATOM 702 O O . ARG A 1 85 ? -33.416 -9.512 29.333 1.00 47.47 85 ARG A O 1
ATOM 709 N N . PRO A 1 86 ? -34.487 -9.134 27.364 1.00 48.62 86 PRO A N 1
ATOM 710 C CA . PRO A 1 86 ? -35.507 -8.291 27.981 1.00 48.62 86 PRO A CA 1
ATOM 711 C C . PRO A 1 86 ? -36.029 -9.047 29.205 1.00 48.62 86 PRO A C 1
ATOM 713 O O . PRO A 1 86 ? -36.286 -10.253 29.060 1.00 48.62 86 PRO A O 1
ATOM 716 N N . PRO A 1 87 ? -36.054 -8.423 30.403 1.00 50.34 87 PRO A N 1
ATOM 717 C CA . PRO A 1 87 ? -36.472 -9.111 31.613 1.00 50.34 87 PRO A CA 1
ATOM 718 C C . PRO A 1 87 ? -37.768 -9.829 31.269 1.00 50.34 87 PRO A C 1
ATOM 720 O O . PRO A 1 87 ? -38.685 -9.220 30.711 1.00 50.34 87 PRO A O 1
ATOM 723 N N . SER A 1 88 ? -37.770 -11.152 31.447 1.00 48.53 88 SER A N 1
ATOM 724 C CA . SER A 1 88 ? -38.931 -11.976 31.143 1.00 48.53 88 SER A CA 1
ATOM 725 C C . SER A 1 88 ? -40.131 -11.303 31.787 1.00 48.53 88 SER A C 1
ATOM 727 O O . SER A 1 88 ? -40.084 -10.994 32.975 1.00 48.53 88 SER A O 1
ATOM 729 N N . TYR A 1 89 ? -41.170 -11.054 30.991 1.00 46.75 89 TYR A N 1
ATOM 730 C CA . TYR A 1 89 ? -42.384 -10.312 31.350 1.00 46.75 89 TYR A CA 1
ATOM 731 C C . TYR A 1 89 ? -43.023 -10.773 32.681 1.00 46.75 89 TYR A C 1
ATOM 733 O O . TYR A 1 89 ? -43.796 -10.048 33.299 1.00 46.75 89 TYR A O 1
ATOM 741 N N . GLU A 1 90 ? -42.647 -11.958 33.165 1.00 46.12 90 GLU A N 1
ATOM 742 C CA . GLU A 1 90 ? -42.980 -12.506 34.479 1.00 46.12 90 GLU A CA 1
ATOM 743 C C . GLU A 1 90 ? -42.474 -11.676 35.676 1.00 46.12 90 GLU A C 1
ATOM 745 O O . GLU A 1 90 ? -43.077 -11.747 36.741 1.00 46.12 90 GLU A O 1
ATOM 750 N N . SER A 1 91 ? -41.445 -10.827 35.533 1.00 46.88 91 SER A N 1
ATOM 751 C CA . SER A 1 91 ? -41.021 -9.908 36.608 1.00 46.88 91 SER A CA 1
ATOM 752 C C . SER A 1 91 ? -41.813 -8.594 36.657 1.00 46.88 9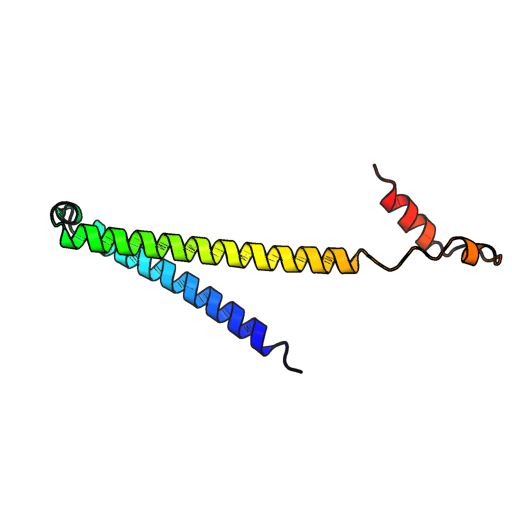1 SER A C 1
ATOM 754 O O . SER A 1 91 ? -41.666 -7.832 37.608 1.00 46.88 91 SER A O 1
ATOM 756 N N . CYS A 1 92 ? -42.662 -8.317 35.660 1.00 43.47 92 CYS A N 1
ATOM 757 C CA . CYS A 1 92 ? -43.499 -7.111 35.597 1.00 43.47 92 CYS A CA 1
ATOM 758 C C . CYS A 1 92 ? -44.908 -7.317 36.182 1.00 43.47 92 CYS A C 1
ATOM 760 O O . CYS A 1 92 ? -45.726 -6.402 36.146 1.00 43.47 92 CYS A O 1
ATOM 762 N N . VAL A 1 93 ? -45.201 -8.499 36.737 1.00 45.88 93 VAL A N 1
ATOM 763 C CA . VAL A 1 93 ? -46.491 -8.801 37.388 1.00 45.88 93 VAL A CA 1
ATOM 764 C C . VAL A 1 93 ? -46.528 -8.316 38.848 1.00 45.88 93 VAL A C 1
ATOM 766 O O . VAL A 1 93 ? -47.599 -8.220 39.444 1.00 45.88 93 VAL A O 1
ATOM 769 N N . SER A 1 94 ? -45.391 -7.903 39.420 1.00 49.34 94 SER A N 1
ATOM 770 C CA . SER A 1 94 ? -45.356 -7.208 40.714 1.00 49.34 94 SER A CA 1
ATOM 771 C C . SER A 1 94 ? -45.692 -5.724 40.556 1.00 49.34 94 SER A C 1
ATOM 773 O O . SER A 1 94 ? -44.809 -4.889 40.672 1.00 49.34 94 SER A O 1
ATOM 775 N N . GLY A 1 95 ? -46.962 -5.422 40.263 1.00 52.22 95 GLY A N 1
ATOM 776 C CA . GLY A 1 95 ? -47.742 -4.258 40.732 1.00 52.22 95 GLY A CA 1
ATOM 777 C C . GLY A 1 95 ? -47.221 -2.814 40.618 1.00 52.22 95 GLY A C 1
ATOM 778 O O . GLY A 1 95 ? -47.973 -1.905 40.962 1.00 52.22 95 GLY A O 1
ATOM 779 N N . GLU A 1 96 ? -46.003 -2.552 40.159 1.00 57.12 96 GLU A N 1
ATOM 780 C CA . GLU A 1 96 ? -45.430 -1.211 40.073 1.00 57.12 96 GLU A CA 1
ATOM 781 C C . GLU A 1 96 ? -45.412 -0.739 38.621 1.00 57.12 96 GLU A C 1
ATOM 783 O O . GLU A 1 96 ? -44.961 -1.438 37.710 1.00 57.12 96 GLU A O 1
ATOM 788 N N . LEU A 1 97 ? -45.955 0.464 38.409 1.00 53.28 97 LEU A N 1
ATOM 789 C CA . LEU A 1 97 ? -45.994 1.133 37.114 1.00 53.28 97 LEU A CA 1
ATOM 790 C C . LEU A 1 97 ? -44.582 1.113 36.494 1.00 53.28 97 LEU A C 1
ATOM 792 O O . LEU A 1 97 ? -43.639 1.560 37.155 1.00 53.28 97 LEU A O 1
ATOM 796 N N . PRO A 1 98 ? -44.402 0.631 35.250 1.00 55.00 98 PRO A N 1
ATOM 797 C CA . PRO A 1 98 ? -43.077 0.573 34.657 1.00 55.00 98 PRO A CA 1
ATOM 798 C C . PRO A 1 98 ? -42.486 1.987 34.548 1.00 55.00 98 PRO A C 1
ATOM 800 O O . PRO A 1 98 ? -43.215 2.938 34.238 1.00 55.00 98 PRO A O 1
ATOM 803 N N . PRO A 1 99 ? -41.171 2.149 34.784 1.00 56.91 99 PRO A N 1
ATOM 804 C CA . PRO A 1 99 ? -40.519 3.443 34.679 1.00 56.91 99 PRO A CA 1
ATOM 805 C C . PRO A 1 99 ? -40.726 4.025 33.270 1.00 56.91 99 PRO A C 1
ATOM 807 O O . PRO A 1 99 ? -40.670 3.287 32.282 1.00 56.91 99 PRO A O 1
ATOM 810 N N . PRO A 1 100 ? -40.945 5.348 33.141 1.00 56.44 100 PRO A N 1
ATOM 811 C CA . PRO A 1 100 ? -41.327 5.997 31.882 1.00 56.44 100 PRO A CA 1
ATOM 812 C C . PRO A 1 100 ? -40.308 5.806 30.746 1.00 56.44 100 PRO A C 1
ATOM 814 O O . PRO A 1 100 ? -40.655 5.949 29.578 1.00 56.44 100 PRO A O 1
ATOM 817 N N . SER A 1 101 ? -39.071 5.420 31.066 1.00 55.56 101 SER A N 1
ATOM 818 C CA . SER A 1 101 ? -38.043 5.038 30.095 1.00 55.56 101 SER A CA 1
ATOM 819 C C . SER A 1 101 ? -38.393 3.785 29.285 1.00 55.56 101 SER A C 1
ATOM 821 O O . SER A 1 101 ? -37.905 3.639 28.166 1.00 55.56 101 SER A O 1
ATOM 823 N N . TYR A 1 102 ? -39.251 2.900 29.802 1.00 52.44 102 TYR A N 1
ATOM 824 C CA . TYR A 1 102 ? -39.649 1.667 29.123 1.00 52.44 102 TYR A CA 1
ATOM 825 C C . TYR A 1 102 ? -40.529 1.948 27.896 1.00 52.44 102 TYR A C 1
ATOM 827 O O . TYR A 1 102 ? -40.304 1.387 26.825 1.00 52.44 102 TYR A O 1
ATOM 835 N N . TYR A 1 103 ? -41.468 2.892 28.009 1.00 54.72 103 TYR A N 1
ATOM 836 C CA . TYR A 1 103 ? -42.319 3.304 26.888 1.00 54.72 103 TYR A CA 1
ATOM 837 C C . TYR A 1 103 ? -41.512 3.950 25.761 1.00 54.72 103 TYR A C 1
ATOM 839 O O . TYR A 1 103 ? -41.779 3.699 24.587 1.00 54.72 103 TYR A O 1
ATOM 847 N N . THR A 1 104 ? -40.487 4.731 26.106 1.00 54.91 104 THR A N 1
ATOM 848 C CA . THR A 1 104 ? -39.626 5.397 25.123 1.00 54.91 104 THR A CA 1
ATOM 849 C C . THR A 1 104 ? -38.834 4.390 24.292 1.00 54.91 104 THR A C 1
ATOM 851 O O . THR A 1 104 ? -38.733 4.563 23.080 1.00 54.91 104 THR A O 1
ATOM 854 N N . VAL A 1 105 ? -38.327 3.322 24.919 1.00 55.97 105 VAL A N 1
ATOM 855 C CA . VAL A 1 105 ? -37.546 2.264 24.255 1.00 55.97 105 VAL A CA 1
ATOM 856 C C . VAL A 1 105 ? -38.432 1.390 23.362 1.00 55.97 105 VAL A C 1
ATOM 858 O O . VAL A 1 105 ? -38.060 1.104 22.227 1.00 55.97 105 VAL A O 1
ATOM 861 N N . VAL A 1 106 ? -39.637 1.027 23.812 1.00 55.06 106 VAL A N 1
ATOM 862 C CA . VAL A 1 106 ? -40.578 0.239 22.993 1.00 55.06 106 VAL A CA 1
ATOM 863 C C . VAL A 1 106 ? -41.037 1.027 21.760 1.00 55.06 106 VAL A C 1
ATOM 865 O O . VAL A 1 106 ? -41.070 0.474 20.662 1.00 55.06 106 VAL A O 1
ATOM 868 N N . ASN A 1 107 ? -41.297 2.332 21.899 1.00 50.84 107 ASN A N 1
ATOM 869 C CA . ASN A 1 107 ? -41.674 3.169 20.756 1.00 50.84 107 ASN A CA 1
ATOM 870 C C . ASN A 1 107 ? -40.532 3.401 19.760 1.00 50.84 107 ASN A C 1
ATOM 872 O O . ASN A 1 107 ? -40.809 3.634 18.590 1.00 50.84 107 ASN A O 1
ATOM 876 N N . THR A 1 108 ? -39.263 3.342 20.182 1.00 53.03 108 THR A N 1
ATOM 877 C CA . THR A 1 108 ? -38.129 3.499 19.248 1.00 53.03 108 THR A CA 1
ATOM 878 C C . THR A 1 108 ? -37.797 2.215 18.495 1.00 53.03 108 THR A C 1
ATOM 880 O O . THR A 1 108 ? -37.296 2.292 17.378 1.00 53.03 108 THR A O 1
ATOM 883 N N . ILE A 1 109 ? -38.099 1.043 19.062 1.00 54.84 109 ILE A N 1
ATOM 884 C CA . ILE A 1 109 ? -37.881 -0.256 18.404 1.00 54.84 109 ILE A CA 1
ATOM 885 C C . ILE A 1 109 ? -38.977 -0.551 17.359 1.00 54.84 109 ILE A C 1
ATOM 887 O O . ILE A 1 109 ? -38.729 -1.288 16.408 1.00 54.84 109 ILE A O 1
A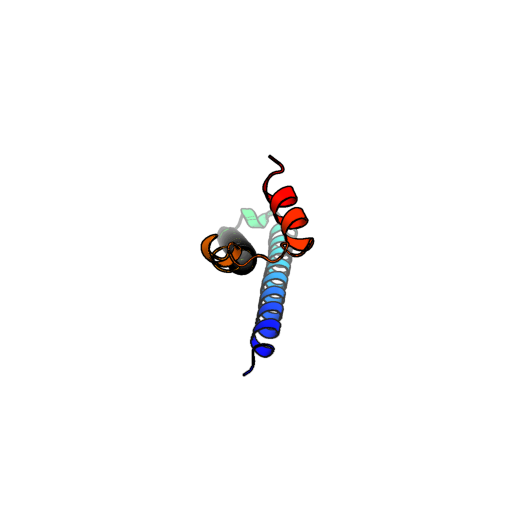TOM 891 N N . HIS A 1 110 ? -40.166 0.051 17.490 1.00 42.75 110 HIS A N 1
ATOM 892 C CA . HIS A 1 110 ? -41.304 -0.153 16.581 1.00 42.75 110 HIS A CA 1
ATOM 893 C C . HIS A 1 110 ? -41.470 0.894 15.466 1.00 42.75 110 HIS A C 1
ATOM 895 O O . HIS A 1 110 ? -42.494 0.878 14.784 1.00 42.75 110 HIS A O 1
ATOM 901 N N . ILE A 1 111 ? -40.481 1.759 15.212 1.00 36.94 111 ILE A N 1
ATOM 902 C CA . ILE A 1 111 ? -40.468 2.552 13.972 1.00 36.94 111 ILE A CA 1
ATOM 903 C C . ILE A 1 111 ? -39.970 1.641 12.840 1.00 36.94 111 ILE A C 1
ATOM 905 O O . ILE A 1 111 ? -38.775 1.572 12.553 1.00 36.94 111 ILE A O 1
ATOM 909 N N . VAL A 1 112 ? -40.917 0.891 12.270 1.00 38.94 112 VAL A N 1
ATOM 910 C CA . VAL A 1 112 ? -40.861 0.325 10.913 1.00 38.94 112 VAL A CA 1
ATOM 911 C C . VAL A 1 112 ? -41.261 1.412 9.926 1.00 38.94 112 VAL A C 1
ATOM 913 O O . VAL A 1 112 ? -42.251 2.119 10.221 1.00 38.94 112 VAL A O 1
#

Sequence (112 aa):
MPRISKRHCHDILLIVVVVNILVGLVCLYKYMGTDDKWTAEPKRREKVLALAVFLFLSTCALCWFIMRKEQQKWESERRCLIIDRPPSYESCVSGELPPPSYYTVVNTIHIV

Organism: Apolygus lucorum (NCBI:txid248454)